Protein AF-A0A7V5MJU2-F1 (afdb_monomer)

Solvent-accessible surface area (backbone atoms only — not comparable to full-atom values): 6037 Å² total; per-residue (Å²): 132,85,84,75,72,74,52,36,27,32,14,53,44,62,59,58,56,61,45,72,72,47,47,62,40,47,71,78,24,65,28,36,38,33,40,47,73,93,75,52,81,74,28,50,77,73,56,42,54,82,79,42,99,47,60,75,45,79,43,51,39,90,78,51,56,75,27,44,47,67,57,49,50,50,50,50,43,68,74,32,75,50,56,77,45,80,38,63,60,91,82,45,60,39,28,39,90,48,75,30,64,84,125

Foldseek 3Di:
DPDDQPWAEEEEEQCQQVDPVNCVLLVPGQEYEHAQAQPRDRQHDPSSVVVRPHHYHYDHCVVFQAAAPVRNVVVVCVVHVNYNYYGYDQPDFGGHVSPDHDD

Nearest PDB structures (foldseek):
  4uzf-assembly1_A  TM=8.420E-01  e=4.127E-05  Corynebacterium ammoniagenes
  5fo0-assembly1_A  TM=7.815E-01  e=9.009E-05  Corynebacterium ammoniagenes
  6dnz-assembly1_D  TM=4.371E-01  e=1.125E+00  Trypanosoma brucei brucei TREU927
  7pnt-assembly1_c  TM=5.681E-01  e=5.362E+00  Mus musculus
  1wy7-assembly3_C  TM=3.318E-01  e=1.774E+00  Pyrococcus horikoshii OT3

Structure (mmCIF, N/CA/C/O backbone):
data_AF-A0A7V5MJU2-F1
#
_entry.id   AF-A0A7V5MJU2-F1
#
loop_
_atom_site.group_PDB
_atom_site.id
_atom_site.type_symbol
_atom_site.label_atom_id
_atom_site.label_alt_id
_atom_site.label_comp_id
_atom_site.label_asym_id
_atom_site.label_entity_id
_atom_site.label_seq_id
_atom_site.pdbx_PDB_ins_code
_atom_site.Cartn_x
_atom_site.Cartn_y
_atom_site.Cartn_z
_atom_site.occupancy
_atom_site.B_iso_or_equiv
_atom_site.auth_seq_id
_atom_site.auth_comp_id
_atom_site.auth_asym_id
_atom_site.auth_atom_id
_atom_site.pdbx_PDB_model_num
ATOM 1 N N . MET A 1 1 ? 7.019 2.372 26.871 1.00 4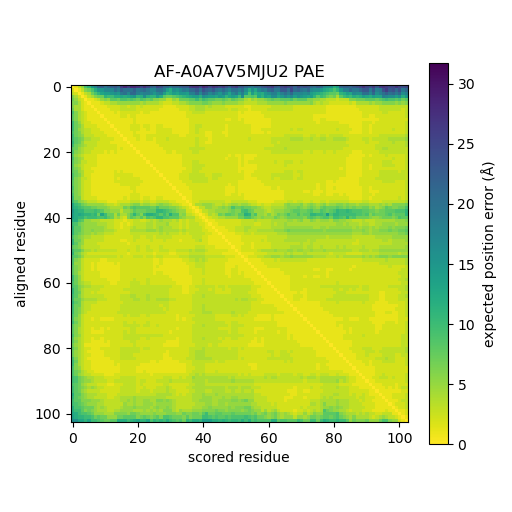7.44 1 MET A N 1
ATOM 2 C CA . MET A 1 1 ? 5.709 2.239 26.197 1.00 47.44 1 MET A CA 1
ATOM 3 C C . MET A 1 1 ? 5.906 1.354 24.983 1.00 47.44 1 MET A C 1
ATOM 5 O O . MET A 1 1 ? 6.736 1.700 24.154 1.00 47.44 1 MET A O 1
ATOM 9 N N . GLN A 1 2 ? 5.221 0.214 24.896 1.00 52.47 2 GLN A N 1
ATOM 10 C CA . GLN A 1 2 ? 5.117 -0.506 23.625 1.00 52.47 2 GLN A CA 1
ATOM 11 C C . GLN A 1 2 ? 4.035 0.201 22.807 1.00 52.47 2 GLN A C 1
ATOM 13 O O . GLN A 1 2 ? 2.869 0.202 23.198 1.00 52.47 2 GLN A O 1
ATOM 18 N N . LEU A 1 3 ? 4.431 0.878 21.730 1.00 61.69 3 LEU A N 1
ATOM 19 C CA . LEU A 1 3 ? 3.484 1.379 20.739 1.00 61.69 3 LEU A CA 1
ATOM 20 C C . LEU A 1 3 ? 2.904 0.151 20.036 1.00 61.69 3 LEU A C 1
ATOM 22 O O . LEU A 1 3 ? 3.643 -0.603 19.410 1.00 61.69 3 LEU A O 1
ATOM 26 N N . THR A 1 4 ? 1.606 -0.092 20.201 1.00 80.31 4 THR A N 1
ATOM 27 C CA . THR A 1 4 ? 0.925 -1.176 19.490 1.00 80.31 4 THR A CA 1
ATOM 28 C C . THR A 1 4 ? 0.330 -0.595 18.217 1.00 80.31 4 THR A C 1
ATOM 30 O O . THR A 1 4 ? -0.435 0.364 18.277 1.00 80.31 4 THR A O 1
ATOM 33 N N . ASN A 1 5 ? 0.715 -1.135 17.059 1.00 88.88 5 ASN A N 1
ATOM 34 C CA . ASN A 1 5 ? 0.070 -0.770 15.805 1.00 88.88 5 ASN A CA 1
ATOM 35 C C . ASN A 1 5 ? -1.349 -1.363 15.809 1.00 88.88 5 ASN A C 1
ATOM 37 O O . ASN A 1 5 ? -1.516 -2.581 15.907 1.00 88.88 5 ASN A O 1
ATOM 41 N N . THR A 1 6 ? -2.365 -0.500 15.773 1.00 95.44 6 THR A N 1
ATOM 42 C CA . THR A 1 6 ? -3.781 -0.893 15.780 1.00 95.44 6 THR A CA 1
ATOM 43 C C . THR A 1 6 ? -4.466 -0.711 14.432 1.00 95.44 6 THR A C 1
ATOM 45 O O . THR A 1 6 ? -5.681 -0.847 14.378 1.00 95.44 6 THR A O 1
ATOM 48 N N . ILE A 1 7 ? -3.715 -0.381 13.379 1.00 97.81 7 ILE A N 1
ATOM 49 C CA . ILE A 1 7 ? -4.255 -0.159 12.038 1.00 97.81 7 ILE A CA 1
ATOM 50 C C . ILE A 1 7 ? -4.813 -1.477 11.491 1.00 97.81 7 ILE A C 1
ATOM 52 O O . ILE A 1 7 ? -4.106 -2.486 11.448 1.00 97.81 7 ILE A O 1
ATOM 56 N N . THR A 1 8 ? -6.068 -1.436 11.055 1.00 98.25 8 THR A N 1
ATOM 57 C CA . THR A 1 8 ? -6.817 -2.565 10.484 1.00 98.25 8 THR A CA 1
ATOM 58 C C . THR A 1 8 ? -7.026 -2.436 8.979 1.00 98.25 8 THR A C 1
ATOM 60 O O . THR A 1 8 ? -7.264 -3.436 8.302 1.00 98.25 8 THR A O 1
ATOM 63 N N . SER A 1 9 ? -6.880 -1.232 8.415 1.00 98.56 9 SER A N 1
ATOM 64 C CA . SER A 1 9 ? -7.009 -1.014 6.972 1.00 98.56 9 SER A CA 1
ATOM 65 C C . SER A 1 9 ? -5.971 -0.046 6.408 1.00 98.56 9 SER A C 1
ATOM 67 O O . SER A 1 9 ? -5.727 1.029 6.962 1.00 98.56 9 SER A O 1
ATOM 69 N N . ILE A 1 10 ? -5.376 -0.412 5.270 1.00 98.69 10 ILE A N 1
ATOM 70 C CA . ILE A 1 10 ? -4.390 0.418 4.564 1.00 98.69 10 ILE A CA 1
ATOM 71 C C . ILE A 1 10 ? -4.739 0.587 3.090 1.00 98.69 10 ILE A C 1
ATOM 73 O O . ILE A 1 10 ? -5.158 -0.363 2.436 1.00 98.69 10 ILE A O 1
ATOM 77 N N . ALA A 1 11 ? -4.511 1.785 2.553 1.00 98.56 11 ALA A N 1
ATOM 78 C CA . ALA A 1 11 ? -4.482 2.025 1.115 1.00 98.56 11 ALA A CA 1
ATOM 79 C C . ALA A 1 11 ? -3.029 1.975 0.623 1.00 98.56 11 ALA A C 1
ATOM 81 O O . ALA A 1 11 ? -2.192 2.691 1.172 1.00 98.56 11 ALA A O 1
ATOM 82 N N . ILE A 1 12 ? -2.714 1.167 -0.396 1.00 98.00 12 ILE A N 1
ATOM 83 C CA . ILE A 1 12 ? -1.338 1.008 -0.909 1.00 98.00 12 ILE A CA 1
ATOM 84 C C . ILE A 1 12 ? -1.238 1.486 -2.360 1.00 98.00 12 ILE A C 1
ATOM 86 O O . ILE A 1 12 ? -2.052 1.119 -3.206 1.00 98.00 12 ILE A O 1
ATOM 90 N N . GLY A 1 13 ? -0.215 2.283 -2.672 1.00 96.62 13 GLY A N 1
ATOM 91 C CA . GLY A 1 13 ? 0.015 2.766 -4.032 1.00 96.62 13 GLY A CA 1
ATOM 92 C C . GLY A 1 13 ? 1.127 3.805 -4.134 1.00 96.62 13 GLY A C 1
ATOM 93 O O . GLY A 1 13 ? 1.698 4.232 -3.136 1.00 96.62 13 GLY A O 1
ATOM 94 N N . SER A 1 14 ? 1.448 4.229 -5.360 1.00 95.81 14 SER A N 1
ATOM 95 C CA . SER A 1 14 ? 2.422 5.311 -5.578 1.00 95.81 14 SER A CA 1
ATOM 96 C C . SER A 1 14 ? 1.855 6.687 -5.226 1.00 95.81 14 SER A C 1
ATOM 98 O O . SER A 1 14 ? 2.594 7.548 -4.755 1.00 95.81 14 SER A O 1
ATOM 100 N N . PHE A 1 15 ? 0.553 6.896 -5.448 1.00 96.25 15 PHE A N 1
ATOM 101 C CA . PHE A 1 15 ? -0.162 8.112 -5.063 1.00 96.25 15 PHE A CA 1
ATOM 102 C C . PHE A 1 15 ? 0.522 9.419 -5.531 1.00 96.25 15 PHE A C 1
ATOM 104 O O . PHE A 1 15 ? 0.573 10.390 -4.787 1.00 96.25 15 PHE A O 1
ATOM 111 N N . ASP A 1 16 ? 1.105 9.477 -6.737 1.00 95.50 16 ASP A N 1
ATOM 112 C CA . ASP A 1 16 ? 1.614 10.752 -7.284 1.00 95.50 16 ASP A CA 1
ATOM 113 C C . ASP A 1 16 ? 0.445 11.686 -7.648 1.00 95.50 16 ASP A C 1
ATOM 115 O O . ASP A 1 16 ? -0.517 11.269 -8.295 1.00 95.50 16 ASP A O 1
ATOM 119 N N . GLY A 1 17 ? 0.485 12.934 -7.185 1.00 95.50 17 GLY A N 1
ATOM 120 C CA . GLY A 1 17 ? -0.515 13.969 -7.464 1.00 95.50 17 GLY A CA 1
ATOM 121 C C . GLY A 1 17 ? -1.826 13.891 -6.672 1.00 95.50 17 GLY A C 1
ATOM 122 O O . GLY A 1 17 ? -2.639 14.799 -6.808 1.00 95.50 17 GLY A O 1
ATOM 123 N N . ILE A 1 18 ? -2.062 12.832 -5.880 1.00 96.06 18 ILE A N 1
ATOM 124 C CA . ILE A 1 18 ? -3.235 12.682 -4.980 1.00 96.06 18 ILE A CA 1
ATOM 125 C C . ILE A 1 18 ? -4.574 13.093 -5.639 1.00 96.06 18 ILE A C 1
ATOM 127 O O . ILE A 1 18 ? -5.435 13.742 -5.046 1.00 96.06 18 ILE A O 1
ATOM 131 N N . HIS A 1 19 ? -4.776 12.724 -6.907 1.00 95.94 19 HIS A N 1
ATOM 132 C CA . HIS A 1 19 ? -5.998 13.051 -7.645 1.00 95.94 19 HIS A CA 1
ATOM 133 C C . HIS A 1 19 ? -7.234 12.306 -7.102 1.00 95.94 19 HIS A C 1
ATOM 135 O O . HIS A 1 19 ? -7.131 11.416 -6.258 1.00 95.94 19 HIS A O 1
ATOM 141 N N . GLN A 1 20 ? -8.415 12.575 -7.663 1.00 97.38 20 GLN A N 1
ATOM 142 C CA . GLN A 1 20 ? -9.693 12.070 -7.139 1.00 97.38 20 GLN A CA 1
ATOM 143 C C . GLN A 1 20 ? -9.768 10.544 -6.967 1.00 97.38 20 GLN A C 1
ATOM 145 O O . GLN A 1 20 ? -10.254 10.066 -5.947 1.00 97.38 20 GLN A O 1
ATOM 150 N N . ALA A 1 21 ? -9.216 9.760 -7.899 1.00 96.81 21 ALA A N 1
ATOM 151 C CA . ALA A 1 21 ? -9.195 8.303 -7.738 1.00 96.81 21 ALA A CA 1
ATOM 152 C C . ALA A 1 21 ? -8.300 7.835 -6.569 1.00 96.81 21 ALA A C 1
ATOM 154 O O . ALA A 1 21 ? -8.660 6.898 -5.864 1.00 96.81 21 ALA A O 1
ATOM 155 N N . HIS A 1 22 ? -7.183 8.518 -6.291 1.00 97.44 22 HIS A N 1
ATOM 156 C CA . HIS A 1 22 ? -6.359 8.241 -5.113 1.00 97.44 22 HIS A CA 1
ATOM 157 C C . HIS A 1 22 ? -7.121 8.573 -3.832 1.00 97.44 22 HIS A C 1
ATOM 159 O O . HIS A 1 22 ? -7.138 7.769 -2.905 1.00 97.44 22 HIS A O 1
ATOM 165 N N . GLN A 1 23 ? -7.804 9.721 -3.801 1.00 97.88 23 GLN A N 1
ATOM 166 C CA . GLN A 1 23 ? -8.618 10.135 -2.657 1.00 97.88 23 GLN A CA 1
ATOM 167 C C . GLN A 1 23 ? -9.736 9.129 -2.359 1.00 97.88 23 GLN A C 1
ATOM 169 O O . GLN A 1 23 ? -10.003 8.853 -1.192 1.00 97.88 23 GLN A O 1
ATOM 174 N N . ALA A 1 24 ? -10.336 8.525 -3.390 1.00 98.06 24 ALA A N 1
ATOM 175 C CA . ALA A 1 24 ? -11.354 7.489 -3.232 1.00 98.06 24 ALA A CA 1
ATOM 176 C C . ALA A 1 24 ? -10.822 6.202 -2.573 1.00 98.06 24 ALA A C 1
ATOM 178 O O . ALA A 1 24 ? -11.548 5.574 -1.808 1.00 98.06 24 ALA A O 1
ATOM 179 N N . LEU A 1 25 ? -9.571 5.809 -2.837 1.00 98.06 25 LEU A N 1
ATOM 180 C CA . LEU A 1 25 ? -8.936 4.673 -2.153 1.00 98.06 25 LEU A CA 1
ATOM 181 C C . LEU A 1 25 ? -8.524 5.055 -0.726 1.00 98.06 25 LEU A C 1
ATOM 183 O O . LEU A 1 25 ? -8.834 4.352 0.231 1.00 98.06 25 LEU A O 1
ATOM 187 N N . ILE A 1 26 ? -7.867 6.210 -0.580 1.00 98.31 26 ILE A N 1
ATOM 188 C CA . ILE A 1 26 ? -7.374 6.724 0.701 1.00 98.31 26 ILE A CA 1
ATOM 189 C C . ILE A 1 26 ? -8.525 6.921 1.689 1.00 98.31 26 ILE A C 1
ATOM 191 O O . ILE A 1 26 ? -8.358 6.634 2.872 1.00 98.31 26 ILE A O 1
ATOM 195 N N . SER A 1 27 ? -9.700 7.380 1.246 1.00 97.94 27 SER A N 1
ATOM 196 C CA . SER A 1 27 ? -10.853 7.627 2.123 1.00 97.94 27 SER A CA 1
ATOM 197 C C . SER A 1 27 ? -11.362 6.361 2.822 1.00 97.94 27 SER A C 1
ATOM 199 O O . SER A 1 27 ? -11.841 6.473 3.949 1.00 97.94 27 SER A O 1
ATOM 201 N N . GLN A 1 28 ? -11.158 5.184 2.225 1.00 98.06 28 GLN A N 1
ATOM 202 C CA . GLN A 1 28 ? -11.620 3.883 2.725 1.00 98.06 28 GLN A CA 1
ATOM 203 C C . GLN A 1 28 ? -10.655 3.201 3.709 1.00 98.06 28 GLN A C 1
ATOM 205 O O . GLN A 1 28 ? -11.016 2.189 4.298 1.00 98.06 28 GLN A O 1
ATOM 210 N N . ALA A 1 29 ? -9.444 3.733 3.894 1.00 98.25 29 ALA A N 1
ATOM 211 C CA . ALA A 1 29 ? -8.413 3.136 4.747 1.00 98.25 29 ALA A CA 1
ATOM 212 C C . ALA A 1 29 ? -8.164 3.930 6.037 1.00 98.25 29 ALA A C 1
ATOM 214 O O . ALA A 1 29 ? -8.363 5.140 6.066 1.00 98.25 29 ALA A O 1
ATOM 215 N N . GLU A 1 30 ? -7.648 3.310 7.092 1.00 98.38 30 GLU A N 1
ATOM 216 C CA . GLU A 1 30 ? -7.178 4.022 8.290 1.00 98.38 30 GLU A CA 1
ATOM 217 C C . GLU A 1 30 ? -5.815 4.688 8.069 1.00 98.38 30 GLU A C 1
ATOM 219 O O . GLU A 1 30 ? -5.563 5.767 8.606 1.00 98.38 30 GLU A O 1
ATOM 224 N N . ALA A 1 31 ? -4.956 4.082 7.248 1.00 98.31 31 ALA A N 1
ATOM 225 C CA . ALA A 1 31 ? -3.635 4.602 6.912 1.00 98.31 31 ALA A CA 1
ATOM 226 C C . ALA A 1 31 ? -3.284 4.413 5.430 1.00 9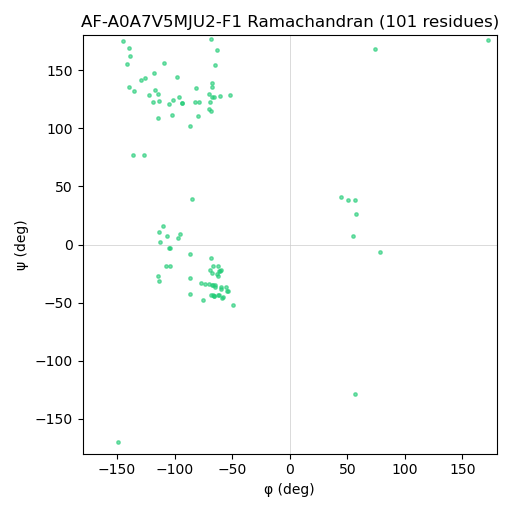8.31 31 ALA A C 1
ATOM 228 O O . ALA A 1 31 ? -3.969 3.711 4.684 1.00 98.31 31 ALA A O 1
ATOM 229 N N . VAL A 1 32 ? -2.204 5.058 4.993 1.00 98.38 32 VAL A N 1
ATOM 230 C CA . VAL A 1 32 ? -1.723 5.011 3.608 1.00 98.38 32 VAL A CA 1
ATOM 231 C C . VAL A 1 32 ? -0.288 4.499 3.575 1.00 98.38 32 VAL A C 1
ATOM 233 O O . VAL A 1 32 ? 0.580 5.032 4.263 1.00 98.38 32 VAL A O 1
ATOM 236 N N . VAL A 1 33 ? -0.024 3.489 2.749 1.00 98.12 33 VAL A N 1
ATOM 237 C CA . VAL A 1 33 ? 1.326 3.036 2.404 1.00 98.12 33 VAL A CA 1
ATOM 238 C C . VAL A 1 33 ? 1.675 3.575 1.021 1.00 98.12 33 VAL A C 1
ATOM 240 O O . VAL A 1 33 ? 1.102 3.182 0.004 1.00 98.12 33 VAL A O 1
ATOM 243 N N . ILE A 1 34 ? 2.630 4.495 0.989 1.00 97.44 3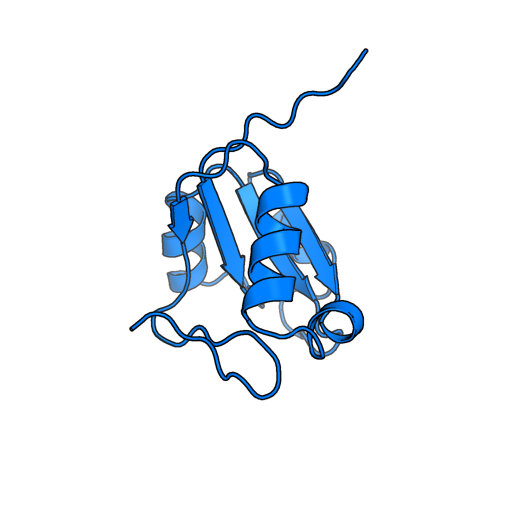4 ILE A N 1
ATOM 244 C CA . ILE A 1 34 ? 3.121 5.152 -0.216 1.00 97.44 34 ILE A CA 1
ATOM 245 C C . ILE A 1 34 ? 4.342 4.384 -0.724 1.00 97.44 34 ILE A C 1
ATOM 247 O O . ILE A 1 34 ? 5.348 4.258 -0.023 1.00 97.44 34 ILE A O 1
ATOM 251 N N . ILE A 1 35 ? 4.270 3.896 -1.962 1.00 96.38 35 ILE A N 1
ATOM 252 C CA . ILE A 1 35 ? 5.409 3.289 -2.657 1.00 96.38 35 ILE A CA 1
ATOM 253 C C . ILE A 1 35 ? 6.200 4.396 -3.362 1.00 96.38 35 ILE A C 1
ATOM 255 O O . ILE A 1 35 ? 5.813 4.874 -4.432 1.00 96.38 35 ILE A O 1
ATOM 259 N N . GLU A 1 36 ? 7.319 4.793 -2.762 1.00 94.94 36 GLU A N 1
ATOM 260 C CA . GLU A 1 36 ? 8.207 5.824 -3.296 1.00 94.94 36 GLU A CA 1
ATOM 261 C C . GLU A 1 36 ? 9.157 5.235 -4.348 1.00 94.94 36 GLU A C 1
ATOM 263 O O . GLU A 1 36 ? 9.916 4.301 -4.072 1.00 94.94 36 GLU A O 1
ATOM 268 N N . GLN A 1 37 ? 9.114 5.802 -5.556 1.00 89.94 37 GLN A N 1
ATOM 269 C CA . GLN A 1 37 ? 9.882 5.367 -6.730 1.00 89.94 37 GLN A CA 1
ATOM 270 C C . GLN A 1 37 ? 10.954 6.386 -7.160 1.00 89.94 37 GLN A C 1
ATOM 272 O O . GLN A 1 37 ? 11.630 6.173 -8.161 1.00 89.94 37 GLN A O 1
ATOM 277 N N . ASN A 1 38 ? 11.113 7.500 -6.436 1.00 83.62 38 ASN A N 1
ATOM 278 C CA . ASN A 1 38 ? 12.025 8.620 -6.710 1.00 83.62 38 ASN A CA 1
ATOM 279 C C . ASN A 1 38 ? 11.872 9.264 -8.107 1.00 83.62 38 ASN A C 1
ATOM 281 O O . ASN A 1 38 ? 12.658 10.132 -8.477 1.00 83.62 38 ASN A O 1
ATOM 285 N N . CYS A 1 39 ? 10.860 8.867 -8.880 1.00 82.94 39 CYS A N 1
ATOM 286 C CA . CYS A 1 39 ? 10.538 9.384 -10.213 1.00 82.94 39 CYS A CA 1
ATOM 287 C C . CYS A 1 39 ? 9.207 10.153 -10.253 1.00 82.94 39 CYS A C 1
ATOM 289 O O . CYS A 1 39 ? 8.676 10.430 -11.325 1.00 82.94 39 CYS A O 1
ATOM 291 N N . CYS A 1 40 ? 8.636 10.438 -9.085 1.00 81.81 40 CYS A N 1
ATOM 292 C CA . CYS A 1 40 ? 7.336 11.083 -8.945 1.00 81.81 40 CYS A CA 1
ATOM 293 C C . CYS A 1 40 ? 7.485 12.597 -9.108 1.00 81.81 40 CYS A C 1
ATOM 295 O O . CYS A 1 40 ? 8.411 13.182 -8.545 1.00 81.81 40 CYS A O 1
ATOM 297 N N . THR A 1 41 ? 6.603 13.225 -9.885 1.00 86.50 41 THR A N 1
ATOM 298 C CA . THR A 1 41 ? 6.798 14.613 -10.350 1.00 86.50 41 THR A CA 1
ATOM 299 C C . THR A 1 41 ? 5.777 15.596 -9.797 1.00 86.50 41 THR A C 1
ATOM 301 O O . THR A 1 41 ? 6.103 16.773 -9.662 1.00 86.50 41 THR A O 1
ATOM 304 N N . LEU A 1 42 ? 4.568 15.141 -9.453 1.00 92.88 42 LEU A N 1
ATOM 305 C CA . LEU A 1 42 ? 3.496 16.0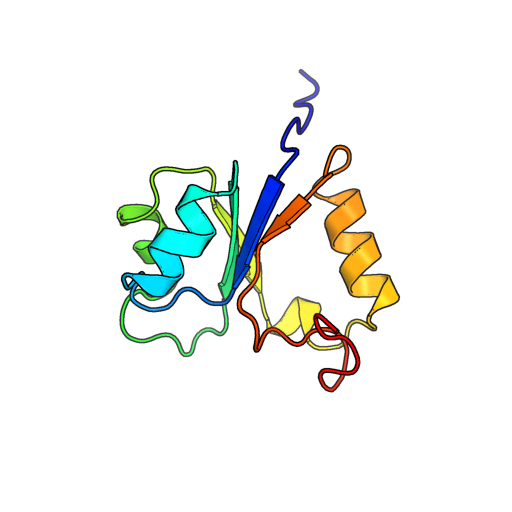25 -8.986 1.00 92.88 42 LEU A CA 1
ATOM 306 C C . LEU A 1 42 ? 3.577 16.265 -7.478 1.00 92.88 42 LEU A C 1
ATOM 308 O O . LEU A 1 42 ? 3.414 17.392 -7.021 1.00 92.88 42 LEU A O 1
ATOM 312 N N . THR A 1 43 ? 3.849 15.209 -6.715 1.00 92.31 43 THR A N 1
ATOM 313 C CA . THR A 1 43 ? 4.001 15.247 -5.255 1.00 92.31 43 THR A CA 1
ATOM 314 C C . THR A 1 43 ? 5.215 14.401 -4.861 1.00 92.31 43 THR A C 1
ATOM 316 O O . THR A 1 43 ? 5.058 13.247 -4.458 1.00 92.31 43 THR A O 1
ATOM 319 N N . PRO A 1 44 ? 6.449 14.907 -5.033 1.00 90.31 44 PRO A N 1
ATOM 320 C CA . PRO A 1 44 ? 7.659 14.143 -4.748 1.00 90.31 44 PRO A CA 1
ATOM 321 C C . PRO A 1 44 ? 7.831 13.865 -3.247 1.00 90.31 44 PRO A C 1
ATOM 323 O O . PRO A 1 44 ? 7.693 14.763 -2.410 1.00 90.31 44 PRO A O 1
ATOM 326 N N . GLY A 1 45 ? 8.191 12.626 -2.899 1.00 88.44 45 GLY A N 1
ATOM 327 C CA . GLY A 1 45 ? 8.574 12.253 -1.539 1.00 88.44 45 GLY A CA 1
ATOM 328 C C . GLY A 1 45 ? 7.497 12.560 -0.500 1.00 88.44 45 GLY A C 1
ATOM 329 O O . GLY A 1 45 ? 6.329 12.195 -0.650 1.00 88.44 45 GLY A O 1
ATOM 330 N N . TYR A 1 46 ? 7.909 13.252 0.565 1.00 91.31 46 TYR A N 1
ATOM 331 C CA . TYR A 1 46 ? 7.044 13.556 1.702 1.00 91.31 46 TYR A CA 1
ATOM 332 C C . TYR A 1 46 ? 5.900 14.519 1.361 1.00 91.31 46 TYR A C 1
ATOM 334 O O . TYR A 1 46 ? 4.919 14.535 2.089 1.00 91.31 46 TYR A O 1
ATOM 342 N N . THR A 1 47 ? 5.969 15.282 0.264 1.00 93.94 47 THR A N 1
ATOM 343 C CA . THR A 1 47 ? 4.934 16.284 -0.077 1.00 93.94 47 THR A CA 1
ATOM 344 C C . THR A 1 47 ? 3.542 15.669 -0.265 1.00 93.94 47 THR A C 1
ATOM 346 O O . THR A 1 47 ? 2.533 16.334 -0.058 1.00 93.94 47 THR A O 1
ATOM 349 N N . ARG A 1 48 ? 3.454 14.363 -0.554 1.00 94.19 48 ARG A N 1
ATOM 350 C CA . ARG A 1 48 ? 2.188 13.608 -0.552 1.00 94.19 48 ARG A CA 1
ATOM 351 C C . ARG A 1 48 ? 1.434 13.698 0.765 1.00 94.19 48 ARG A C 1
ATOM 353 O O . ARG A 1 48 ? 0.207 13.730 0.760 1.00 94.19 48 ARG A O 1
ATOM 360 N N . THR A 1 49 ? 2.150 13.725 1.887 1.00 96.00 49 THR A N 1
ATOM 361 C CA . THR A 1 49 ? 1.523 13.745 3.212 1.00 96.00 49 THR A CA 1
ATOM 362 C C . THR A 1 49 ? 0.811 15.068 3.480 1.00 96.00 49 THR A C 1
ATOM 364 O O . THR A 1 49 ? -0.142 15.091 4.250 1.00 96.00 49 THR A O 1
ATOM 367 N N . GLU A 1 50 ? 1.180 16.149 2.783 1.00 95.25 50 GLU A N 1
ATOM 368 C CA . GLU A 1 50 ? 0.527 17.460 2.898 1.00 95.25 50 GLU A CA 1
ATOM 369 C C . GLU A 1 50 ? -0.944 17.416 2.452 1.00 95.25 50 GLU A C 1
ATOM 371 O O . GLU A 1 50 ? -1.762 18.213 2.910 1.00 95.25 50 GLU A O 1
ATOM 376 N N . GLN A 1 51 ? -1.298 16.459 1.587 1.00 93.38 51 GLN A N 1
ATOM 377 C CA . GLN A 1 51 ? -2.653 16.269 1.062 1.00 93.38 51 GLN A CA 1
ATOM 378 C C . GLN A 1 51 ? -3.382 15.068 1.686 1.00 93.38 51 GLN A C 1
ATOM 380 O O . GLN A 1 51 ? -4.554 14.836 1.386 1.00 93.38 51 GLN A O 1
ATOM 385 N N . ILE A 1 52 ? -2.717 14.304 2.558 1.00 96.06 52 ILE A N 1
ATOM 386 C CA . ILE A 1 52 ? -3.259 13.088 3.170 1.00 96.06 52 ILE A CA 1
ATOM 387 C C . ILE A 1 52 ? -3.421 13.309 4.674 1.00 96.06 52 ILE A C 1
ATOM 389 O O . ILE A 1 52 ? -2.462 13.303 5.436 1.00 96.06 52 ILE A O 1
ATOM 393 N N . GLN A 1 53 ? -4.668 13.423 5.131 1.00 95.00 53 GLN A N 1
ATOM 394 C CA . GLN A 1 53 ? -5.004 13.606 6.551 1.00 95.00 53 GLN A CA 1
ATOM 395 C C . GLN A 1 53 ? -5.086 12.269 7.314 1.00 95.00 53 GLN A C 1
ATOM 397 O O . GLN A 1 53 ? -5.988 12.055 8.122 1.00 95.00 53 GLN A O 1
ATOM 402 N N . LYS A 1 54 ? -4.181 11.332 7.012 1.00 96.81 54 LYS A N 1
ATOM 403 C CA . LYS A 1 54 ? -4.111 9.983 7.598 1.00 96.81 54 LYS A CA 1
ATOM 404 C C . LYS A 1 54 ? -2.646 9.590 7.822 1.00 96.81 54 LYS A C 1
ATOM 406 O O . LYS A 1 54 ? -1.779 10.118 7.121 1.00 96.81 54 LYS A O 1
ATOM 411 N N . PRO A 1 55 ? -2.337 8.674 8.760 1.00 97.00 55 PRO A N 1
ATOM 412 C CA . PRO A 1 55 ? -0.981 8.159 8.930 1.00 97.00 55 PRO A CA 1
ATOM 413 C C . PRO A 1 55 ? -0.411 7.649 7.602 1.00 97.00 55 PRO A C 1
ATOM 415 O O . PRO A 1 55 ? -1.058 6.868 6.905 1.00 97.00 55 PRO A O 1
ATOM 418 N N . CYS A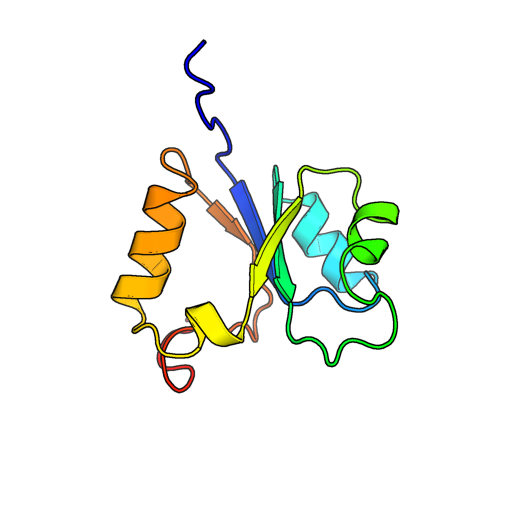 1 56 ? 0.791 8.110 7.259 1.00 97.25 56 CYS A N 1
ATOM 419 C CA . CYS A 1 56 ? 1.479 7.751 6.024 1.00 97.25 56 CYS A CA 1
ATOM 420 C C . CYS A 1 56 ? 2.747 6.956 6.339 1.00 97.25 56 CYS A C 1
ATOM 422 O O . CYS A 1 56 ? 3.581 7.394 7.132 1.00 97.25 56 CYS A O 1
ATOM 424 N N . PHE A 1 57 ? 2.905 5.819 5.673 1.00 97.00 57 PHE A N 1
ATOM 425 C CA . PHE A 1 57 ? 4.073 4.948 5.739 1.00 97.00 57 PHE A CA 1
ATOM 426 C C . PHE A 1 57 ? 4.713 4.880 4.358 1.00 97.00 57 PHE A C 1
ATOM 428 O O . PHE A 1 57 ? 4.015 4.958 3.351 1.00 97.00 57 PHE A O 1
ATOM 435 N N . PHE A 1 58 ? 6.033 4.732 4.300 1.00 96.50 58 PHE A N 1
ATOM 436 C CA . PHE A 1 58 ? 6.763 4.739 3.037 1.00 96.50 58 PHE A CA 1
ATOM 437 C C . PHE A 1 58 ? 7.470 3.413 2.816 1.00 96.50 58 PHE A C 1
ATOM 439 O O . PHE A 1 58 ? 8.329 3.016 3.603 1.00 96.50 58 PHE A O 1
ATOM 446 N N . TYR A 1 59 ? 7.150 2.770 1.699 1.00 96.88 59 TYR A N 1
ATOM 447 C CA . TYR A 1 59 ? 7.949 1.687 1.148 1.00 96.88 59 TYR A CA 1
ATOM 448 C C . TYR A 1 59 ? 8.779 2.234 -0.003 1.00 96.88 59 TYR A C 1
ATOM 450 O O . TYR A 1 59 ? 8.256 2.785 -0.968 1.00 96.88 59 TYR A O 1
ATOM 458 N N . HIS A 1 60 ? 10.094 2.062 0.073 1.00 95.44 60 HIS A N 1
ATOM 459 C CA . HIS A 1 60 ? 10.960 2.380 -1.052 1.00 95.44 60 HIS A CA 1
ATOM 460 C C . HIS A 1 60 ? 10.898 1.251 -2.071 1.00 95.44 60 HIS A C 1
ATOM 462 O O . HIS A 1 60 ? 11.231 0.108 -1.749 1.00 95.44 60 HIS A O 1
ATOM 468 N N . PHE A 1 61 ? 10.529 1.571 -3.311 1.00 95.12 61 PHE A N 1
ATOM 469 C CA . PHE A 1 61 ? 10.380 0.581 -4.375 1.00 95.12 61 PHE A CA 1
ATOM 470 C C . PHE A 1 61 ? 11.634 -0.282 -4.551 1.00 95.12 61 PHE A C 1
ATOM 472 O O . PHE A 1 61 ? 11.539 -1.500 -4.657 1.00 95.12 61 PHE A O 1
ATOM 479 N N . ASP A 1 62 ? 12.826 0.313 -4.463 1.00 95.31 62 ASP A N 1
ATOM 480 C CA . ASP A 1 62 ? 14.095 -0.416 -4.567 1.00 95.31 62 ASP A CA 1
ATOM 481 C C . ASP A 1 62 ? 14.302 -1.496 -3.501 1.00 95.31 62 ASP A C 1
ATOM 483 O O . ASP A 1 62 ? 15.077 -2.426 -3.728 1.00 95.31 62 ASP A O 1
ATOM 487 N N . LYS A 1 63 ? 13.621 -1.389 -2.356 1.00 96.12 63 LYS A N 1
ATOM 488 C CA . LYS A 1 63 ? 13.675 -2.376 -1.271 1.00 96.12 63 LYS A CA 1
ATOM 489 C C . LYS A 1 63 ? 12.667 -3.503 -1.454 1.00 96.12 63 LYS A C 1
ATOM 491 O O . LYS A 1 63 ? 12.949 -4.615 -1.029 1.00 96.12 63 LYS A O 1
ATOM 496 N N . ILE A 1 64 ? 11.542 -3.229 -2.111 1.00 96.25 64 ILE A N 1
ATOM 497 C CA . ILE A 1 64 ? 10.439 -4.189 -2.250 1.00 96.25 64 ILE A CA 1
ATOM 498 C C . ILE A 1 64 ? 10.355 -4.845 -3.637 1.00 96.25 64 ILE A C 1
ATOM 500 O O . ILE A 1 64 ? 9.751 -5.901 -3.775 1.00 96.25 64 ILE A O 1
ATOM 504 N N . LYS A 1 65 ? 10.985 -4.275 -4.676 1.00 95.44 65 LYS A N 1
ATOM 505 C CA . LYS A 1 65 ? 10.848 -4.723 -6.080 1.00 95.44 65 LYS A CA 1
ATOM 506 C C . LYS A 1 65 ? 11.331 -6.151 -6.372 1.00 95.44 65 LYS A C 1
ATOM 508 O O . LYS A 1 65 ? 11.014 -6.688 -7.430 1.00 95.44 65 LYS A O 1
ATOM 513 N N . LEU A 1 66 ? 12.156 -6.722 -5.492 1.00 96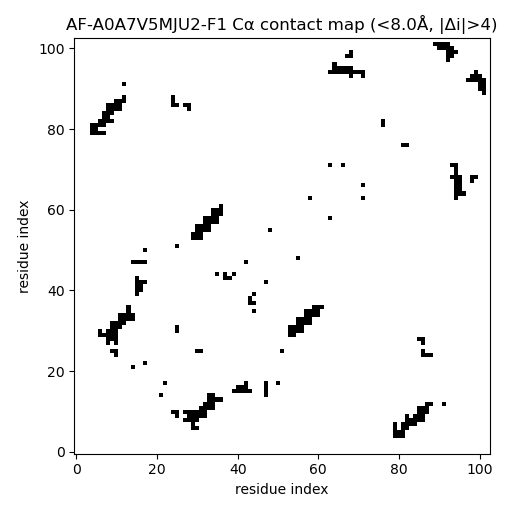.88 66 LEU A N 1
ATOM 514 C CA . LEU A 1 66 ? 12.700 -8.081 -5.621 1.00 96.88 66 LEU A CA 1
ATOM 515 C C . LEU A 1 66 ? 12.017 -9.093 -4.697 1.00 96.88 66 LEU A C 1
ATOM 517 O O . LEU A 1 66 ? 12.366 -10.269 -4.746 1.00 96.88 66 LEU A O 1
ATOM 521 N N . LEU A 1 67 ? 11.084 -8.654 -3.851 1.00 97.69 67 LEU A N 1
ATOM 522 C CA . LEU A 1 67 ? 10.346 -9.559 -2.979 1.00 97.69 67 LEU A CA 1
ATOM 523 C C . LEU A 1 67 ? 9.438 -10.446 -3.824 1.00 97.69 67 LEU A C 1
ATOM 525 O O . LEU A 1 67 ? 8.811 -9.958 -4.761 1.00 97.69 67 LEU A O 1
ATOM 529 N N . SER A 1 68 ? 9.351 -11.730 -3.482 1.00 97.75 68 SER A N 1
ATOM 530 C CA . SER A 1 68 ? 8.256 -12.568 -3.972 1.00 97.75 68 SER A CA 1
ATOM 531 C C . SER A 1 68 ? 6.918 -12.046 -3.444 1.00 97.75 68 SER A C 1
ATOM 533 O O . SER A 1 68 ? 6.876 -11.229 -2.518 1.00 97.75 68 SER A O 1
ATOM 535 N N . VAL A 1 69 ? 5.818 -12.538 -4.007 1.00 96.88 69 VAL A N 1
ATOM 536 C CA . VAL A 1 69 ? 4.469 -12.309 -3.460 1.00 96.88 69 VAL A CA 1
ATOM 537 C C . VAL A 1 69 ? 4.410 -12.607 -1.964 1.00 96.88 69 VAL A C 1
ATOM 539 O O . VAL A 1 69 ? 4.038 -11.724 -1.196 1.00 96.88 69 VAL A O 1
ATOM 542 N N . ASP A 1 70 ? 4.856 -13.792 -1.544 1.00 97.06 70 ASP A N 1
ATOM 543 C CA . ASP A 1 70 ? 4.791 -14.200 -0.136 1.00 97.06 70 ASP A CA 1
ATOM 544 C C . ASP A 1 70 ? 5.619 -13.285 0.768 1.00 97.06 70 ASP A C 1
ATOM 546 O O . ASP A 1 70 ? 5.138 -12.857 1.812 1.00 97.06 70 ASP A O 1
ATOM 550 N N . ALA A 1 71 ? 6.833 -12.915 0.345 1.00 97.88 71 ALA A N 1
ATOM 551 C CA . ALA A 1 71 ? 7.699 -12.040 1.132 1.00 97.88 71 ALA A CA 1
ATOM 552 C C . ALA A 1 71 ? 7.132 -10.615 1.248 1.00 97.88 71 ALA A C 1
ATOM 554 O O . ALA A 1 71 ? 7.278 -9.966 2.283 1.00 97.88 71 ALA A O 1
ATOM 555 N N . PHE A 1 72 ? 6.466 -10.121 0.200 1.00 97.19 72 PHE A N 1
ATOM 556 C CA . PHE A 1 72 ? 5.783 -8.830 0.242 1.00 97.19 72 PHE A CA 1
ATOM 557 C C . PHE A 1 72 ? 4.584 -8.852 1.202 1.00 97.19 72 PHE A C 1
ATOM 559 O O . PHE A 1 72 ? 4.415 -7.919 1.988 1.00 97.19 72 PHE A O 1
ATOM 566 N N . ILE A 1 73 ? 3.778 -9.919 1.176 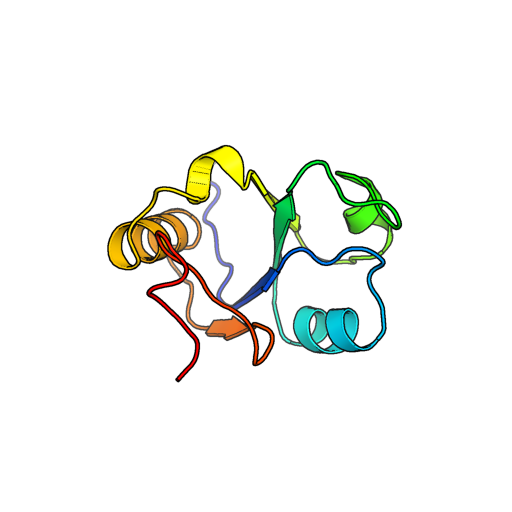1.00 96.00 73 ILE A N 1
ATOM 567 C CA . ILE A 1 73 ? 2.648 -10.091 2.101 1.00 96.00 73 ILE A CA 1
ATOM 568 C C . ILE A 1 73 ? 3.140 -10.260 3.540 1.00 96.00 73 ILE A C 1
ATOM 570 O O . ILE A 1 73 ? 2.616 -9.600 4.435 1.00 96.00 73 ILE A O 1
ATOM 574 N N . GLU A 1 74 ? 4.176 -11.069 3.763 1.00 97.12 74 GLU A N 1
ATOM 575 C CA . GLU A 1 74 ? 4.783 -11.257 5.081 1.00 97.12 74 GLU A CA 1
ATOM 576 C C . GLU A 1 74 ? 5.269 -9.924 5.661 1.00 97.12 74 GLU A C 1
ATOM 578 O O . GLU A 1 74 ? 4.964 -9.615 6.813 1.00 97.12 74 GLU A O 1
ATOM 583 N N . GLN A 1 75 ? 5.950 -9.100 4.858 1.00 96.56 75 GLN A N 1
ATOM 584 C CA . GLN A 1 75 ? 6.381 -7.772 5.288 1.00 96.56 75 GLN A CA 1
ATOM 585 C C . GLN A 1 75 ? 5.190 -6.900 5.721 1.00 96.56 75 GLN A C 1
ATOM 587 O O . GLN A 1 75 ? 5.232 -6.294 6.792 1.00 96.56 75 GLN A O 1
ATOM 592 N N . ILE A 1 76 ? 4.108 -6.869 4.937 1.00 96.25 76 ILE A N 1
ATOM 593 C CA . ILE A 1 76 ? 2.897 -6.113 5.291 1.00 96.25 76 ILE A CA 1
ATOM 594 C C . ILE A 1 76 ? 2.284 -6.635 6.598 1.00 96.25 76 ILE A C 1
ATOM 596 O O . ILE A 1 76 ? 1.908 -5.8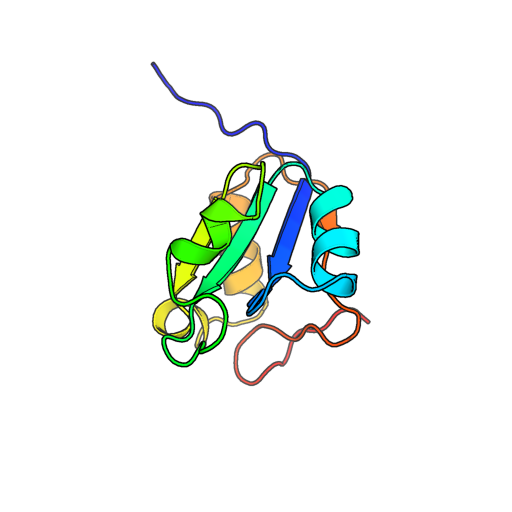38 7.455 1.00 96.25 76 ILE A O 1
ATOM 600 N N . THR A 1 77 ? 2.193 -7.955 6.781 1.00 95.19 77 THR A N 1
ATOM 601 C CA . THR A 1 77 ? 1.649 -8.558 8.008 1.00 95.19 77 THR A CA 1
ATOM 602 C C . THR A 1 77 ? 2.512 -8.249 9.233 1.00 95.19 77 THR A C 1
ATOM 604 O O . THR A 1 77 ? 1.976 -8.026 10.317 1.00 95.19 77 THR A O 1
ATOM 607 N N . GLN A 1 78 ? 3.836 -8.203 9.082 1.00 95.62 78 GLN A N 1
ATOM 608 C CA . GLN A 1 78 ? 4.747 -7.825 10.165 1.00 95.62 78 GLN A CA 1
ATOM 609 C C . GLN A 1 78 ? 4.606 -6.342 10.538 1.00 95.62 78 GLN A C 1
ATOM 611 O O . GLN A 1 78 ? 4.533 -6.014 11.725 1.00 95.62 78 GLN A O 1
ATOM 616 N N . ASP A 1 79 ? 4.521 -5.456 9.543 1.00 95.62 79 ASP A N 1
ATOM 617 C CA . ASP A 1 79 ? 4.389 -4.011 9.757 1.00 95.62 79 ASP A CA 1
ATOM 618 C C . ASP A 1 79 ? 3.005 -3.637 10.326 1.00 95.62 79 ASP A C 1
ATOM 620 O O . ASP A 1 79 ? 2.886 -2.730 11.159 1.00 95.62 79 ASP A O 1
ATOM 624 N N . PHE A 1 80 ? 1.960 -4.365 9.919 1.00 97.00 80 PHE A N 1
ATOM 625 C CA . PHE A 1 80 ? 0.563 -4.154 10.302 1.00 97.00 80 PHE A CA 1
ATOM 626 C C . PHE A 1 80 ? -0.054 -5.454 10.866 1.00 97.00 80 PHE A C 1
ATOM 628 O O . PHE A 1 80 ? -0.856 -6.113 10.206 1.00 97.00 80 PHE A O 1
ATOM 635 N N . PRO A 1 81 ? 0.255 -5.830 12.121 1.00 95.94 81 PRO A N 1
ATOM 636 C CA . PRO A 1 81 ? -0.132 -7.126 12.698 1.00 95.94 81 PRO A CA 1
ATOM 637 C C . PRO A 1 81 ? -1.637 -7.306 12.946 1.00 95.94 81 PRO A C 1
ATOM 639 O O . PRO A 1 81 ? -2.077 -8.410 13.255 1.00 95.94 81 PRO A O 1
ATOM 642 N N . LYS A 1 82 ? -2.428 -6.229 12.857 1.00 96.94 82 LYS A N 1
ATOM 643 C CA . LYS A 1 82 ? -3.896 -6.256 12.966 1.00 96.94 82 LYS A CA 1
ATOM 644 C C . LYS A 1 82 ? -4.590 -5.970 11.637 1.00 96.94 82 LYS A C 1
ATOM 646 O O . LYS A 1 82 ? -5.764 -5.620 11.636 1.00 96.94 82 LYS A O 1
ATOM 651 N N . LEU A 1 83 ? -3.864 -6.052 10.525 1.00 97.69 83 LEU A N 1
ATOM 652 C CA . LEU A 1 83 ? -4.409 -5.707 9.226 1.00 97.69 83 LEU A CA 1
ATOM 653 C C . LEU A 1 83 ? -5.488 -6.700 8.798 1.00 97.69 83 LEU A C 1
ATOM 655 O O . LEU A 1 83 ? -5.258 -7.904 8.746 1.00 97.69 83 LEU A O 1
ATOM 659 N N . GLU A 1 84 ? -6.649 -6.166 8.447 1.00 97.88 84 GLU A N 1
ATOM 660 C CA . GLU A 1 84 ? -7.808 -6.919 7.972 1.00 97.88 84 GLU A CA 1
ATOM 661 C C . GLU A 1 84 ? -8.108 -6.595 6.505 1.00 97.88 84 GLU A C 1
ATOM 663 O O . GLU A 1 84 ? -8.590 -7.450 5.769 1.00 97.88 84 GLU A O 1
ATOM 668 N N . THR A 1 85 ? -7.826 -5.361 6.065 1.00 97.94 85 THR A N 1
ATOM 669 C CA . THR A 1 85 ? -8.192 -4.883 4.723 1.00 97.94 85 THR A CA 1
ATOM 670 C C . THR A 1 85 ? -7.049 -4.136 4.037 1.00 97.94 85 THR A C 1
ATOM 672 O O . THR A 1 85 ? -6.462 -3.207 4.592 1.00 97.94 85 THR A O 1
ATOM 675 N N . ILE A 1 86 ? -6.780 -4.489 2.779 1.00 97.75 86 ILE A N 1
ATOM 676 C CA . ILE A 1 86 ? -5.880 -3.755 1.882 1.00 97.75 86 ILE A CA 1
ATOM 677 C C . ILE A 1 86 ? -6.712 -3.163 0.743 1.00 97.75 86 ILE A C 1
ATOM 679 O O . ILE A 1 86 ? -7.394 -3.888 0.023 1.00 97.75 86 ILE A O 1
ATOM 683 N N . ILE A 1 87 ? -6.644 -1.844 0.574 1.00 98.38 87 ILE A N 1
ATOM 684 C CA . ILE A 1 87 ? -7.334 -1.094 -0.474 1.00 98.38 87 ILE A CA 1
ATOM 685 C C . ILE A 1 87 ? -6.308 -0.705 -1.541 1.00 98.38 87 ILE A C 1
ATOM 687 O O . ILE A 1 87 ? -5.330 -0.008 -1.265 1.00 98.38 87 ILE A O 1
ATOM 691 N N . VAL A 1 88 ? -6.529 -1.137 -2.778 1.00 97.81 88 VAL A N 1
ATOM 692 C CA . VAL A 1 88 ? -5.629 -0.886 -3.912 1.00 97.81 88 VAL A CA 1
ATOM 693 C C . VAL A 1 88 ? -6.422 -0.554 -5.172 1.00 97.81 88 VAL A C 1
ATOM 695 O O . VAL A 1 88 ? -7.622 -0.813 -5.255 1.00 97.81 88 VAL A O 1
ATOM 698 N N . GLY A 1 89 ? -5.750 0.041 -6.159 1.00 95.88 89 GLY A N 1
ATOM 699 C CA . GLY A 1 89 ? -6.308 0.196 -7.503 1.00 95.88 89 GLY A CA 1
ATOM 700 C C . GLY A 1 89 ? -6.528 -1.161 -8.177 1.00 95.88 89 GLY A C 1
ATOM 701 O O . GLY A 1 89 ? -5.845 -2.137 -7.869 1.00 95.88 89 GLY A O 1
ATOM 702 N N . TYR A 1 90 ? -7.470 -1.226 -9.119 1.00 93.44 90 TYR A N 1
ATOM 703 C CA . TYR A 1 90 ? -7.768 -2.457 -9.865 1.00 93.44 90 TYR A CA 1
ATOM 704 C C . TYR A 1 90 ? -6.570 -2.964 -10.689 1.00 93.44 90 TYR A C 1
ATOM 706 O O . TYR A 1 90 ? -6.501 -4.142 -11.014 1.00 93.44 90 TYR A O 1
ATOM 714 N N . ASP A 1 91 ? -5.631 -2.079 -11.020 1.00 92.38 91 ASP A N 1
ATOM 715 C CA . ASP A 1 91 ? -4.411 -2.324 -11.788 1.00 92.38 91 ASP A CA 1
ATOM 716 C C . ASP A 1 91 ? -3.180 -2.593 -10.904 1.00 92.38 91 ASP A C 1
ATOM 718 O O . ASP A 1 91 ? -2.046 -2.641 -11.394 1.00 92.38 91 ASP A O 1
ATOM 722 N N . PHE A 1 92 ? -3.377 -2.762 -9.594 1.00 95.62 92 PHE A N 1
ATOM 723 C CA . PHE A 1 92 ? -2.284 -2.987 -8.662 1.00 95.62 92 PHE A CA 1
ATOM 724 C C . PHE A 1 92 ? -1.648 -4.367 -8.862 1.00 95.62 92 PHE A C 1
ATOM 726 O O . PHE A 1 92 ? -2.298 -5.405 -8.748 1.00 95.62 92 PHE A O 1
ATOM 733 N N . GLY A 1 93 ? -0.341 -4.360 -9.123 1.00 95.44 93 GLY A N 1
ATOM 73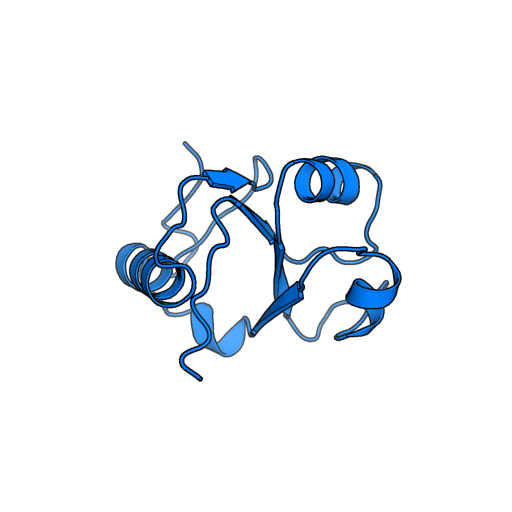4 C CA . GLY A 1 93 ? 0.488 -5.556 -9.209 1.00 95.44 93 GLY A CA 1
ATOM 735 C C . GLY A 1 93 ? 1.680 -5.451 -8.267 1.00 95.44 93 GLY A C 1
ATOM 736 O O . GLY A 1 93 ? 2.263 -4.375 -8.108 1.00 95.44 93 GLY A O 1
ATOM 737 N N . PHE A 1 94 ? 2.054 -6.573 -7.665 1.00 95.88 94 PHE A N 1
ATOM 738 C CA . PHE A 1 94 ? 3.101 -6.663 -6.652 1.00 95.88 94 PHE A CA 1
ATOM 739 C C . PHE A 1 94 ? 3.879 -7.980 -6.771 1.00 95.88 94 PHE A C 1
ATOM 741 O O . PHE A 1 94 ? 3.579 -8.830 -7.609 1.00 95.88 94 PHE A O 1
ATOM 748 N N . GLY A 1 95 ? 4.925 -8.124 -5.960 1.00 94.31 95 GLY A N 1
ATOM 749 C CA . GLY A 1 95 ? 5.865 -9.234 -6.077 1.00 94.31 95 GLY A CA 1
ATOM 750 C C . GLY A 1 95 ? 6.805 -9.099 -7.279 1.00 94.31 95 GLY A C 1
ATOM 751 O O . GLY A 1 95 ? 6.647 -8.239 -8.160 1.00 94.31 95 GLY A O 1
ATOM 752 N N . TYR A 1 96 ? 7.830 -9.943 -7.306 1.00 95.12 96 TYR A N 1
ATOM 753 C CA . TYR A 1 96 ? 8.871 -9.901 -8.316 1.00 95.12 96 TYR A CA 1
ATOM 754 C C . TYR A 1 96 ? 8.245 -10.112 -9.695 1.00 95.12 96 TYR A C 1
ATOM 756 O O . TYR A 1 96 ? 7.470 -11.036 -9.917 1.00 95.12 96 TYR A O 1
ATOM 764 N N . LYS A 1 97 ? 8.548 -9.202 -10.629 1.00 94.88 97 LYS A N 1
ATOM 765 C CA . LYS A 1 97 ? 7.950 -9.172 -11.977 1.00 94.88 97 LYS A CA 1
ATOM 766 C C . LYS A 1 97 ? 6.413 -9.060 -11.998 1.00 94.88 97 LYS A C 1
ATOM 768 O O . LYS A 1 97 ? 5.812 -9.436 -13.001 1.00 94.88 97 LYS A O 1
ATOM 773 N N . LYS A 1 98 ? 5.796 -8.477 -10.960 1.00 92.62 98 LYS A N 1
ATOM 774 C CA . LYS A 1 98 ? 4.332 -8.319 -10.842 1.00 92.62 98 LYS A CA 1
ATOM 775 C C . LYS A 1 98 ? 3.586 -9.658 -10.925 1.00 92.62 98 LYS A C 1
ATOM 777 O O . LYS A 1 98 ? 2.547 -9.752 -11.572 1.00 92.62 98 LYS A O 1
ATOM 782 N N . GLU A 1 99 ? 4.150 -10.701 -10.322 1.00 95.88 99 GLU A N 1
ATOM 783 C CA . GLU A 1 99 ? 3.539 -12.034 -10.298 1.00 95.88 99 GLU A CA 1
ATOM 784 C C . GLU A 1 99 ? 2.248 -12.077 -9.451 1.00 95.88 99 GLU A C 1
ATOM 786 O O . GLU A 1 99 ? 1.375 -12.899 -9.717 1.00 95.88 99 GLU A O 1
ATOM 791 N N . GLY A 1 100 ? 2.097 -11.164 -8.483 1.00 93.19 100 GLY A N 1
ATOM 792 C CA . GLY A 1 100 ? 0.882 -10.971 -7.690 1.00 93.19 100 GLY A CA 1
ATOM 793 C C . GLY A 1 100 ? 0.015 -9.830 -8.209 1.00 93.19 100 GLY A C 1
ATOM 794 O O . GLY A 1 100 ? 0.518 -8.797 -8.660 1.00 93.19 100 GLY A O 1
ATOM 795 N N . ASN A 1 101 ? -1.300 -10.007 -8.120 1.00 92.19 101 ASN A N 1
ATOM 796 C CA . ASN A 1 101 ? -2.304 -9.028 -8.530 1.00 92.19 101 ASN A CA 1
ATOM 797 C C . ASN A 1 101 ? -3.572 -9.154 -7.656 1.00 92.19 101 ASN A C 1
ATOM 799 O O . ASN A 1 101 ? -3.550 -9.810 -6.616 1.00 92.19 101 ASN A O 1
ATOM 803 N N . THR A 1 102 ? -4.644 -8.465 -8.040 1.00 86.88 102 THR A N 1
ATOM 804 C CA . THR A 1 102 ? -5.897 -8.318 -7.280 1.00 86.88 102 THR A CA 1
ATOM 805 C C . THR A 1 102 ? -7.011 -9.292 -7.691 1.00 86.88 102 THR A C 1
ATOM 807 O O . THR A 1 102 ? -8.129 -9.158 -7.190 1.00 86.88 102 THR A O 1
ATOM 810 N N . THR A 1 103 ? -6.734 -10.245 -8.590 1.00 74.88 103 THR A N 1
ATOM 811 C CA . THR A 1 103 ? -7.704 -11.201 -9.164 1.00 74.88 103 THR A CA 1
ATOM 812 C C . THR A 1 103 ? -7.356 -12.657 -8.907 1.00 74.88 103 THR A C 1
ATOM 814 O O . THR A 1 103 ? -6.149 -12.980 -8.859 1.00 74.88 103 THR A O 1
#

Sequence (103 aa):
MQLTNTITSIAIGSFDGIHQAHQALISQAEAVVIIEQNCCTLTPGYTRTEQIQKPCFFYHFDKIKLLSVDAFIEQITQDFPKLETIIVGYDFGFGYKKEGNTT

pLDDT: mean 93.85, std 8.11, range [47.44, 98.69]

Mean predicted aligned error: 3.35 Å

Radius of gyration: 13.33 Å; Cα contacts (8 Å, |Δi|>4): 167; chains: 1; bounding box: 26×32×38 Å

Secondary structure (DSSP, 8-state):
--------EEEEE--GGG-HHHHHHHTT-SEEEEEE-S---SS-GGGGGGG--S-EEEEEHHHHTT--HHHHHHHHHHH-TT--EEE--TT--BSGGG-B---